Protein AF-Q3HKM0-F1 (afdb_monomer)

Radius of gyration: 23.49 Å; Cα contacts (8 Å, |Δi|>4): 93; chains: 1; bounding box: 42×82×56 Å

Solvent-accessible surface area (backbone atoms only — not comparable to full-atom values): 8843 Å² total; per-residue (Å²): 139,85,86,85,80,88,79,86,78,80,80,79,90,80,86,78,87,74,78,77,77,78,82,52,77,70,63,60,58,74,47,68,84,69,57,76,80,49,62,69,55,52,50,52,51,52,52,52,53,49,55,53,46,42,70,76,42,48,68,63,45,48,53,50,50,54,52,56,49,49,64,56,78,47,80,90,62,55,58,41,62,51,28,48,52,49,30,32,51,20,39,60,69,66,35,64,71,51,29,54,54,28,47,56,50,23,49,74,50,68,54,52,74,64,59,49,50,54,41,38,52,53,24,21,73,77,40,41,73,65,12,47,58,46,36,54,51,44,54,52,41,47,55,52,54,55,61,70,75,104

Secondary structure (DSSP, 8-state):
---------PPP-----PPPPPPPHHHHHTTSSSPPPPHHHHHHHHHHHHHHHHHHSHHHHHHHHHHHHHHHHSSSS-HHHHHHHHHHHHHHTT-HHHHHHHHHHHHHTT--HHHHHHHHHHHHHHHHHHHHHHHHHHHHHHHHHHHH--

pLDDT: mean 84.86, std 20.81, range [36.56, 98.62]

Sequence (150 aa):
MVTDRGGARAYGRGTGLRARPLPSPASRAIHRKDRPMSYKQKIDDIRDELRSLYKAAPEQTRGFGTLSKAVKETGVLGVKEKECVALGMALVQRCEPCILLHVEALMKAGASREELSDVLAMAIQMSGGPGLMYAAKALACWDELAAAGA

Organism: Cereibacter sphaeroides (strain ATCC 17023 / DSM 158 / JCM 6121 / CCUG 31486 / LMG 2827 / NBRC 12203 / NCIMB 8253 / ATH 2.4.1.) (NCBI:txid272943)

Foldseek 3Di:
DDDDDDDDDDDDDDDDDDPDDDDDPVVVVVCPVVDPDALVRVLVVLVVVVVVVCVVPVVVVVVVVVVVVDVQPDDDDHNLVVLLVQLLVCLLVLPLNSLSVSLVSNVVSVDDLVSLVVSLVVSCVVRPPSSVVSSVVSSSSNVRVVVVVD

Mean predicted aligned error: 11.56 Å

Nearest PDB structures (foldseek):
  5dik-assembly1_A  TM=9.535E-01  e=1.381E-06  Legionella pneumophila
  1vke-assembly1_A  TM=9.033E-01  e=4.248E-04  Thermotoga maritima MSB8
  1p8c-assembly1_B  TM=9.021E-01  e=4.248E-04  Thermotoga maritima
  2qeu-assembly1_B  TM=9.003E-01  e=6.353E-03  Paraburkholderia xenovorans LB400
  2af7-assembly1_A  TM=7.518E-01  e=1.335E-02  Methanothermobacter thermautotrophicus

InterPro domains:
  IPR003779 Alkyl hydroperoxide reductase AhpD/CMD-like [PF02627] (60-139)
  IPR004675 Alkylhydroperoxidase AhpD core [TIGR00778] (80-124)
  IPR029032 AhpD-like [G3DSA:1.20.1290.10] (26-149)
  IPR029032 AhpD-like [SSF69118] (38-145)

Structure (mmCIF, N/CA/C/O backbone):
data_AF-Q3HKM0-F1
#
_entry.id   AF-Q3HKM0-F1
#
loop_
_atom_site.group_PDB
_atom_site.id
_atom_site.type_symbol
_atom_site.label_atom_id
_atom_site.label_alt_id
_atom_site.label_comp_id
_atom_site.label_asym_id
_atom_site.label_entity_id
_atom_site.label_seq_id
_atom_site.pdbx_PDB_ins_code
_atom_site.Cartn_x
_atom_site.Cartn_y
_atom_site.Cartn_z
_atom_site.occupancy
_atom_site.B_iso_or_equiv
_atom_site.auth_seq_id
_atom_site.auth_comp_id
_atom_site.auth_asym_id
_atom_site.auth_atom_id
_atom_site.pdbx_PDB_model_num
ATOM 1 N N . MET A 1 1 ? 24.140 57.260 1.363 1.00 50.19 1 MET A N 1
ATOM 2 C CA . MET A 1 1 ? 24.538 57.620 -0.018 1.00 50.19 1 MET A CA 1
ATOM 3 C C . MET A 1 1 ? 25.509 56.540 -0.464 1.00 50.19 1 MET A C 1
ATOM 5 O O . MET A 1 1 ? 26.571 56.453 0.120 1.00 50.19 1 MET A O 1
ATOM 9 N N . VAL A 1 2 ? 25.103 55.541 -1.241 1.00 45.78 2 VAL A N 1
ATOM 10 C CA . VAL A 1 2 ? 24.881 55.630 -2.690 1.00 45.78 2 VAL A CA 1
ATOM 11 C C . VAL A 1 2 ? 23.612 54.869 -3.085 1.00 45.78 2 VAL A C 1
ATOM 13 O O . VAL A 1 2 ? 23.452 53.690 -2.792 1.00 45.78 2 VAL A O 1
ATOM 16 N N . THR A 1 3 ? 22.710 55.582 -3.743 1.00 46.44 3 THR A N 1
ATOM 17 C CA . THR A 1 3 ? 21.663 55.053 -4.619 1.00 46.44 3 THR A CA 1
ATOM 18 C C . THR A 1 3 ? 22.288 54.727 -5.975 1.00 46.44 3 THR A C 1
ATOM 20 O O . THR A 1 3 ? 22.973 55.609 -6.485 1.00 46.44 3 THR A O 1
ATOM 23 N N . ASP A 1 4 ? 22.011 53.571 -6.594 1.00 42.91 4 ASP A N 1
ATOM 24 C CA . ASP A 1 4 ? 21.666 53.569 -8.028 1.00 42.91 4 ASP A CA 1
ATOM 25 C C . ASP A 1 4 ? 21.050 52.267 -8.577 1.00 42.91 4 ASP A C 1
ATOM 27 O O . ASP A 1 4 ? 21.643 51.195 -8.539 1.00 42.91 4 ASP A O 1
ATOM 31 N N . ARG A 1 5 ? 19.843 52.451 -9.128 1.00 46.28 5 ARG A N 1
ATOM 32 C CA . ARG A 1 5 ? 19.317 51.973 -10.422 1.00 46.28 5 ARG A CA 1
ATOM 33 C C . ARG A 1 5 ? 19.408 50.485 -10.798 1.00 46.28 5 ARG A C 1
ATOM 35 O O . ARG A 1 5 ? 20.360 50.005 -11.393 1.00 46.28 5 ARG A O 1
ATOM 42 N N . GLY A 1 6 ? 18.258 49.824 -10.647 1.00 45.09 6 GLY A N 1
ATOM 43 C CA . GLY A 1 6 ? 17.365 49.546 -11.783 1.00 45.09 6 GLY A CA 1
ATOM 44 C C . GLY A 1 6 ? 17.977 48.887 -13.023 1.00 45.09 6 GLY A C 1
ATOM 45 O O . GLY A 1 6 ? 18.478 49.565 -13.912 1.00 45.09 6 GLY A O 1
ATOM 46 N N . GLY A 1 7 ? 17.781 47.573 -13.144 1.00 36.56 7 GLY A N 1
ATOM 47 C CA . GLY A 1 7 ? 18.022 46.808 -14.366 1.00 36.56 7 GLY A CA 1
ATOM 48 C C . GLY A 1 7 ? 16.931 45.764 -14.577 1.00 36.56 7 GLY A C 1
ATOM 49 O O . GLY A 1 7 ? 17.160 44.573 -14.391 1.00 36.56 7 GLY A O 1
ATOM 50 N N . ALA A 1 8 ? 15.726 46.206 -14.942 1.00 44.19 8 ALA A N 1
ATOM 51 C CA . ALA A 1 8 ? 14.669 45.319 -15.411 1.00 44.19 8 ALA A CA 1
ATOM 52 C C . ALA A 1 8 ? 15.081 44.719 -16.767 1.00 44.19 8 ALA A C 1
ATOM 54 O O . ALA A 1 8 ? 15.058 45.402 -17.790 1.00 44.19 8 ALA A O 1
ATOM 55 N N . ARG A 1 9 ? 15.465 43.436 -16.793 1.00 47.22 9 ARG A N 1
ATOM 56 C CA . ARG A 1 9 ? 15.571 42.684 -18.051 1.00 47.22 9 ARG A CA 1
ATOM 57 C C . ARG A 1 9 ? 14.178 42.241 -18.478 1.00 47.22 9 ARG A C 1
ATOM 59 O O . ARG A 1 9 ? 13.585 41.342 -17.889 1.00 47.22 9 ARG A O 1
ATOM 66 N N . ALA A 1 10 ? 13.682 42.898 -19.518 1.00 42.31 10 ALA A N 1
ATOM 67 C CA . ALA A 1 10 ? 12.501 42.510 -20.265 1.00 42.31 10 ALA A CA 1
ATOM 68 C C . ALA A 1 10 ? 12.683 41.101 -20.859 1.00 42.31 10 ALA A C 1
ATOM 70 O O . ALA A 1 10 ? 13.564 40.884 -21.690 1.00 42.31 10 ALA A O 1
ATOM 71 N N . TYR A 1 11 ? 11.837 40.153 -20.455 1.00 42.91 11 TYR A N 1
ATOM 72 C CA . TYR A 1 11 ? 11.639 38.911 -21.200 1.00 42.91 11 TYR A CA 1
ATOM 73 C C . TYR A 1 11 ? 10.659 39.181 -22.345 1.00 42.91 11 TYR A C 1
ATOM 75 O O . TYR A 1 11 ? 9.529 39.623 -22.134 1.00 42.91 11 TYR A O 1
ATOM 83 N N . GLY A 1 12 ? 11.141 38.973 -23.569 1.00 40.91 12 GLY A N 1
ATOM 84 C CA . GLY A 1 12 ? 10.413 39.223 -24.805 1.00 40.91 12 GLY A CA 1
ATOM 85 C C . GLY A 1 12 ? 9.160 38.358 -24.950 1.00 40.91 12 GLY A C 1
ATOM 86 O O . GLY A 1 12 ? 9.155 37.164 -24.660 1.00 40.91 12 GLY A O 1
ATOM 87 N N . ARG A 1 13 ? 8.098 38.989 -25.454 1.00 48.97 13 ARG A N 1
ATOM 88 C CA . ARG A 1 13 ? 6.897 38.333 -25.970 1.00 48.97 13 ARG A CA 1
ATOM 89 C C . ARG A 1 13 ? 7.248 37.571 -27.252 1.00 48.97 13 ARG A C 1
ATOM 91 O O . ARG A 1 13 ? 7.515 38.194 -28.273 1.00 48.97 13 ARG A O 1
ATOM 98 N N . GLY A 1 14 ? 7.207 36.242 -27.191 1.00 41.81 14 GLY A N 1
ATOM 99 C CA . GLY A 1 14 ? 7.157 35.350 -28.350 1.00 41.81 14 GLY A CA 1
ATOM 100 C C . GLY A 1 14 ? 5.761 34.748 -28.472 1.00 41.81 14 GLY A C 1
ATOM 101 O O . GLY A 1 14 ? 5.396 33.841 -27.730 1.00 41.81 14 GLY A O 1
ATOM 102 N N . THR A 1 15 ? 4.961 35.297 -29.376 1.00 51.25 15 THR A N 1
ATOM 103 C CA . THR A 1 15 ? 3.641 34.810 -29.778 1.00 51.25 15 THR A CA 1
ATOM 104 C C . THR A 1 15 ? 3.785 33.563 -30.659 1.00 51.25 15 THR A C 1
ATOM 106 O O . THR A 1 15 ? 4.565 33.575 -31.607 1.00 51.25 15 THR A O 1
ATOM 109 N N . GLY A 1 16 ? 3.017 32.494 -30.391 1.00 50.66 16 GLY A N 1
ATO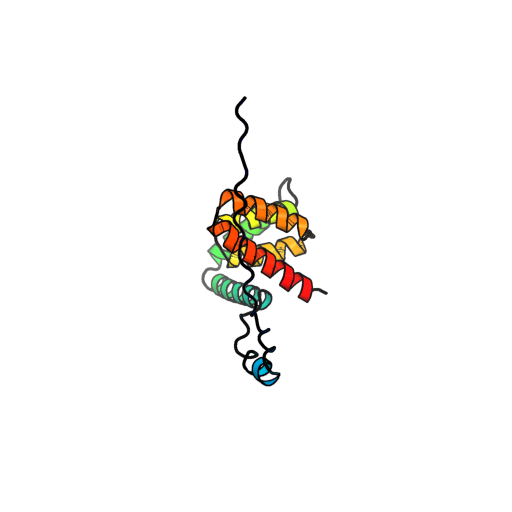M 110 C CA . GLY A 1 16 ? 2.869 31.403 -31.368 1.00 50.66 16 GLY A CA 1
ATOM 111 C C . GLY A 1 16 ? 2.670 29.967 -30.875 1.00 50.66 16 GLY A C 1
ATOM 112 O O . GLY A 1 16 ? 3.004 29.051 -31.620 1.00 50.66 16 GLY A O 1
ATOM 113 N N . LEU A 1 17 ? 2.115 29.706 -29.687 1.00 47.91 17 LEU A N 1
ATOM 114 C CA . LEU A 1 17 ? 1.634 28.353 -29.368 1.00 47.91 17 LEU A CA 1
ATOM 115 C C . LEU A 1 17 ? 0.294 28.121 -30.081 1.00 47.91 17 LEU A C 1
ATOM 117 O O . LEU A 1 17 ? -0.768 28.451 -29.558 1.00 47.91 17 LEU A O 1
ATOM 121 N N . ARG A 1 18 ? 0.327 27.567 -31.300 1.00 54.94 18 ARG A N 1
ATOM 122 C CA . ARG A 1 18 ? -0.882 26.974 -31.888 1.00 54.94 18 ARG A CA 1
ATOM 123 C C . ARG A 1 18 ? -1.296 25.803 -30.998 1.00 54.94 18 ARG A C 1
ATOM 125 O O . ARG A 1 18 ? -0.504 24.886 -30.784 1.00 54.94 18 ARG A O 1
ATOM 132 N N . ALA A 1 19 ? -2.522 25.840 -30.483 1.00 55.94 19 ALA A N 1
ATOM 133 C CA . ALA A 1 19 ? -3.104 24.715 -29.767 1.00 55.94 19 ALA A CA 1
ATOM 134 C C . ALA A 1 19 ? -3.049 23.470 -30.665 1.00 55.94 19 ALA A C 1
ATOM 136 O O . ALA A 1 19 ? -3.561 23.479 -31.787 1.00 55.94 19 ALA A O 1
ATOM 137 N N . ARG A 1 20 ? -2.390 22.408 -30.190 1.00 55.00 20 ARG A N 1
ATOM 138 C CA . ARG A 1 20 ? -2.420 21.103 -30.855 1.00 55.00 20 ARG A CA 1
ATOM 139 C C . ARG A 1 20 ? -3.878 20.623 -30.882 1.00 55.00 20 ARG A C 1
ATOM 141 O O . ARG A 1 20 ? -4.506 20.618 -29.821 1.00 55.00 20 ARG A O 1
ATOM 148 N N . PRO A 1 21 ? -4.429 20.227 -32.041 1.00 55.22 21 PRO A N 1
ATOM 149 C CA . PRO A 1 21 ? -5.781 19.697 -32.086 1.00 55.22 21 PRO A CA 1
ATOM 150 C C . PRO A 1 21 ? -5.852 18.408 -31.268 1.00 55.22 21 PRO A C 1
ATOM 152 O O . PRO A 1 21 ? -4.907 17.611 -31.254 1.00 55.22 21 PRO A O 1
ATOM 155 N N . LEU A 1 22 ? -6.972 18.224 -30.567 1.00 52.09 22 LEU A N 1
ATOM 156 C CA . LEU A 1 22 ? -7.213 17.010 -29.803 1.00 52.09 22 LEU A CA 1
ATOM 157 C C . LEU A 1 22 ? -7.188 15.788 -30.738 1.00 52.09 22 LEU A C 1
ATOM 159 O O . LEU A 1 22 ? -7.686 15.865 -31.865 1.00 52.09 22 LEU A O 1
ATOM 163 N N . PRO A 1 23 ? -6.615 14.663 -30.281 1.00 56.09 23 PRO A N 1
ATOM 164 C CA . PRO A 1 23 ? -6.531 13.442 -31.069 1.00 56.09 23 PRO A CA 1
ATOM 165 C C . PRO A 1 23 ? -7.934 12.947 -31.471 1.00 56.09 23 PRO A C 1
ATOM 167 O O . PRO A 1 23 ? -8.882 13.003 -30.681 1.00 56.09 23 PRO A O 1
ATOM 170 N N . SER A 1 24 ? -8.073 12.495 -32.723 1.00 53.41 24 SER A N 1
ATOM 171 C CA . SER A 1 24 ? -9.354 12.115 -33.335 1.00 53.41 24 SER A CA 1
ATOM 172 C C . SER A 1 24 ? -10.023 10.919 -32.628 1.00 53.41 24 SER A C 1
ATOM 174 O O . SER A 1 24 ? -9.344 10.122 -31.974 1.00 53.41 24 SER A O 1
ATOM 176 N N . PRO A 1 25 ? -11.340 10.699 -32.799 1.00 55.88 25 PRO A N 1
ATOM 177 C CA . PRO A 1 25 ? -12.032 9.541 -32.224 1.00 55.88 25 PRO A CA 1
ATOM 178 C C . PRO A 1 25 ? -11.403 8.190 -32.613 1.00 55.88 25 PRO A C 1
ATOM 180 O O . PRO A 1 25 ? -11.368 7.272 -31.797 1.00 55.88 25 PRO A O 1
ATOM 183 N N . ALA A 1 26 ? -10.822 8.085 -33.814 1.00 52.88 26 ALA A N 1
ATOM 184 C CA . ALA A 1 26 ? -10.108 6.890 -34.271 1.00 52.88 26 ALA A CA 1
ATOM 185 C C . ALA A 1 26 ? -8.809 6.641 -33.482 1.00 52.88 26 ALA A C 1
ATOM 187 O O . ALA A 1 26 ? -8.480 5.497 -33.175 1.00 52.88 26 ALA A O 1
ATOM 188 N N . SER A 1 27 ? -8.115 7.702 -33.060 1.00 52.44 27 SER A N 1
ATOM 189 C CA . SER A 1 27 ? -6.926 7.582 -32.206 1.00 52.44 27 SER A CA 1
ATOM 190 C C . SER A 1 27 ? -7.230 7.180 -30.753 1.00 52.44 27 SER A C 1
ATOM 192 O O . SER A 1 27 ? -6.365 6.647 -30.066 1.00 52.44 27 SER A O 1
ATOM 194 N N . ARG A 1 28 ? -8.485 7.324 -30.296 1.00 53.38 28 ARG A N 1
ATOM 195 C CA . ARG A 1 28 ? -8.942 6.743 -29.017 1.00 53.38 28 ARG A CA 1
ATOM 196 C C . ARG A 1 28 ? -9.151 5.226 -29.090 1.00 53.38 28 ARG A C 1
ATOM 198 O O . ARG A 1 28 ? -9.104 4.566 -28.055 1.00 53.38 28 ARG A O 1
ATOM 205 N N . ALA A 1 29 ? -9.373 4.665 -30.281 1.00 50.50 29 ALA A N 1
ATOM 206 C CA . ALA A 1 29 ? -9.616 3.233 -30.465 1.00 50.50 29 ALA A CA 1
ATOM 207 C C . ALA A 1 29 ? -8.316 2.406 -30.517 1.00 50.50 29 ALA A C 1
ATOM 209 O O . ALA A 1 29 ? -8.268 1.315 -29.951 1.00 50.50 29 ALA A O 1
ATOM 210 N N . ILE A 1 30 ? -7.244 2.944 -31.108 1.00 46.81 30 ILE A N 1
ATOM 211 C CA . ILE A 1 30 ? -5.916 2.294 -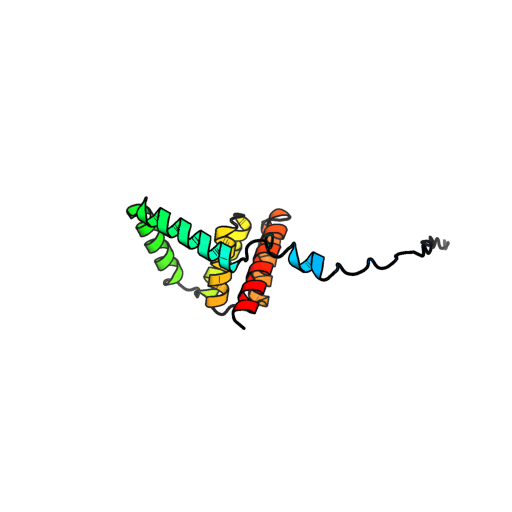31.174 1.00 46.81 30 ILE A CA 1
ATOM 212 C C . ILE A 1 30 ? -5.222 2.157 -29.810 1.00 46.81 30 ILE A C 1
ATOM 214 O O . ILE A 1 30 ? -4.337 1.327 -29.671 1.00 46.81 30 ILE A O 1
ATOM 218 N N . HIS A 1 31 ? -5.646 2.890 -28.775 1.00 49.84 31 HIS A N 1
ATOM 219 C CA . HIS A 1 31 ? -5.087 2.778 -27.416 1.00 49.84 31 HIS A CA 1
ATOM 220 C C . HIS A 1 31 ? -5.878 1.859 -26.479 1.00 49.84 31 HIS A C 1
ATOM 222 O O . HIS A 1 31 ? -5.542 1.733 -25.303 1.00 49.84 31 HIS A O 1
ATOM 228 N N . ARG A 1 32 ? -6.938 1.195 -26.957 1.00 47.22 32 ARG A N 1
ATOM 229 C CA . ARG A 1 32 ? -7.718 0.295 -26.095 1.00 47.22 32 ARG A CA 1
ATOM 230 C C . ARG A 1 32 ? -6.959 -0.988 -25.737 1.00 47.22 32 ARG A C 1
ATOM 232 O O . ARG A 1 32 ? -7.229 -1.550 -24.682 1.00 47.22 32 ARG A O 1
ATOM 239 N N . LYS A 1 33 ? -6.027 -1.421 -26.594 1.00 43.47 33 LYS A N 1
ATOM 240 C CA . LYS A 1 33 ? -5.228 -2.648 -26.423 1.00 43.47 33 LYS A CA 1
ATOM 241 C C . LYS A 1 33 ? -3.916 -2.426 -25.653 1.00 43.47 33 LYS A C 1
ATOM 243 O O . LYS A 1 33 ? -3.412 -3.374 -25.070 1.00 43.47 33 LYS A O 1
ATOM 248 N N . ASP A 1 34 ? -3.455 -1.176 -25.577 1.00 51.81 34 ASP A N 1
ATOM 249 C CA . ASP A 1 34 ? -2.206 -0.762 -24.914 1.00 51.81 34 ASP A CA 1
ATOM 250 C C . ASP A 1 34 ? -2.460 0.062 -23.641 1.00 51.81 34 ASP A C 1
ATOM 252 O O . ASP A 1 34 ? -1.614 0.850 -23.211 1.00 51.81 34 ASP A O 1
ATOM 256 N N . ARG A 1 35 ? -3.646 -0.070 -23.030 1.00 54.50 35 ARG A N 1
ATOM 257 C CA . ARG A 1 35 ? -3.892 0.564 -21.732 1.00 54.50 35 ARG A CA 1
ATOM 258 C C . ARG A 1 35 ? -2.913 -0.061 -20.728 1.00 54.50 35 ARG A C 1
ATOM 260 O O . ARG A 1 35 ? -2.961 -1.281 -20.563 1.00 54.50 35 ARG A O 1
ATOM 267 N N . PRO A 1 36 ? -2.053 0.728 -20.056 1.00 70.19 36 PRO A N 1
ATOM 268 C CA . PRO A 1 36 ? -1.218 0.190 -18.991 1.00 70.19 36 PRO A CA 1
ATOM 269 C C . PRO A 1 36 ? -2.113 -0.523 -17.974 1.00 70.19 36 PRO A C 1
ATOM 271 O O . PRO A 1 36 ? -3.189 -0.015 -17.648 1.00 70.19 36 PRO A O 1
ATOM 274 N N . MET A 1 37 ? -1.696 -1.718 -17.538 1.00 81.62 37 MET A N 1
ATOM 275 C CA . MET A 1 37 ? -2.479 -2.550 -16.619 1.00 81.62 37 MET A CA 1
ATOM 276 C C . MET A 1 37 ? -2.932 -1.731 -15.415 1.00 81.62 37 MET A C 1
ATOM 278 O O . MET A 1 37 ? -2.132 -0.993 -14.828 1.00 81.62 37 MET A O 1
ATOM 282 N N . SER A 1 38 ? -4.206 -1.881 -15.065 1.00 94.12 38 SER A N 1
ATOM 283 C CA . SER A 1 38 ? -4.792 -1.209 -13.912 1.00 94.12 38 SER A CA 1
ATOM 284 C C . SER A 1 38 ? -4.105 -1.684 -12.625 1.00 94.12 38 SER A C 1
ATOM 286 O O . SER A 1 38 ? -3.652 -2.830 -12.533 1.00 94.12 38 SER A O 1
ATOM 288 N N . TYR A 1 39 ? -4.019 -0.825 -11.611 1.00 95.50 39 TYR A N 1
ATOM 289 C CA . TYR A 1 39 ? -3.500 -1.214 -10.299 1.00 95.50 39 TYR A CA 1
ATOM 290 C C . TYR A 1 39 ? -4.296 -2.360 -9.682 1.00 95.50 39 TYR A C 1
ATOM 292 O O . TYR A 1 39 ? -3.702 -3.261 -9.089 1.00 95.50 39 TYR A O 1
ATOM 300 N N . LYS A 1 40 ? -5.618 -2.381 -9.883 1.00 95.12 40 LYS A N 1
ATOM 301 C CA . LYS A 1 40 ? -6.452 -3.511 -9.465 1.00 95.12 40 LYS A CA 1
ATOM 302 C C . LYS A 1 40 ? -6.008 -4.826 -10.115 1.00 95.12 40 LYS A C 1
ATOM 304 O O . LYS A 1 40 ? -5.827 -5.810 -9.404 1.00 95.12 40 LYS A O 1
ATOM 309 N N . GLN A 1 41 ? -5.765 -4.822 -11.428 1.00 95.62 41 GLN A N 1
ATOM 310 C CA . GLN A 1 41 ? -5.268 -6.002 -12.149 1.00 95.62 41 GLN A CA 1
ATOM 311 C C . GLN A 1 41 ? -3.900 -6.446 -11.623 1.00 95.62 41 GLN A C 1
ATOM 313 O O . GLN A 1 41 ? -3.733 -7.610 -11.285 1.00 95.62 41 GLN A O 1
ATOM 318 N N . LYS A 1 42 ? -2.961 -5.509 -11.434 1.00 96.38 42 LYS A N 1
ATOM 319 C CA . LYS A 1 42 ? -1.640 -5.813 -10.860 1.00 96.38 42 LYS A CA 1
ATOM 320 C C . LYS A 1 42 ? -1.733 -6.460 -9.478 1.00 96.38 42 LYS A C 1
ATOM 322 O O . LYS A 1 42 ? -0.996 -7.393 -9.187 1.00 96.38 42 LYS A O 1
ATOM 327 N N . ILE A 1 43 ? -2.608 -5.951 -8.608 1.00 97.12 43 ILE A N 1
ATOM 328 C CA . ILE A 1 43 ? -2.817 -6.516 -7.268 1.00 97.12 43 ILE A CA 1
ATOM 329 C C . ILE A 1 43 ? -3.337 -7.952 -7.366 1.00 97.12 43 ILE A C 1
ATOM 331 O O . ILE A 1 43 ? -2.915 -8.811 -6.590 1.00 97.12 43 ILE A O 1
ATOM 335 N N . ASP A 1 44 ? -4.262 -8.208 -8.287 1.00 96.50 44 ASP A N 1
ATOM 336 C CA . ASP A 1 44 ? -4.822 -9.540 -8.476 1.00 96.50 44 ASP A CA 1
ATOM 337 C C . ASP A 1 44 ? -3.760 -10.501 -9.047 1.00 96.50 44 ASP A C 1
ATOM 339 O O . ASP A 1 44 ? -3.568 -11.572 -8.477 1.00 96.50 44 ASP A O 1
ATOM 343 N N . ASP A 1 45 ? -2.947 -10.075 -10.016 1.00 97.38 45 ASP A N 1
ATOM 344 C CA . ASP A 1 45 ? -1.808 -10.858 -10.525 1.00 97.38 45 ASP A CA 1
ATOM 345 C C . ASP A 1 45 ? -0.796 -11.202 -9.413 1.00 97.38 45 ASP A C 1
ATOM 347 O O . ASP A 1 45 ? -0.403 -12.359 -9.257 1.00 97.38 45 ASP A O 1
ATOM 351 N N . ILE A 1 46 ? -0.447 -10.234 -8.553 1.00 97.75 46 ILE A N 1
ATOM 352 C CA . ILE A 1 46 ? 0.425 -10.468 -7.387 1.00 97.75 46 I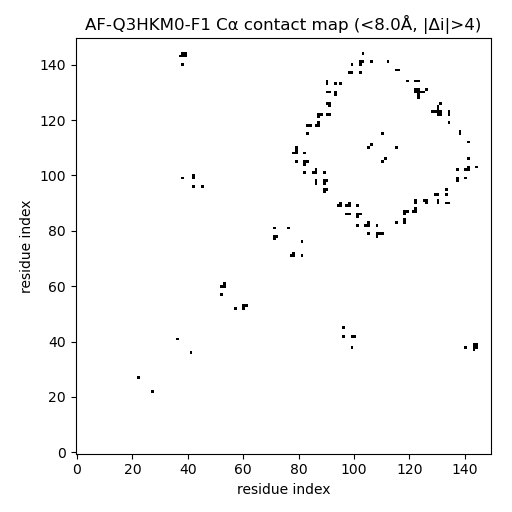LE A CA 1
ATOM 353 C C . ILE A 1 46 ? -0.166 -11.554 -6.476 1.00 97.75 46 ILE A C 1
ATOM 355 O O . ILE A 1 46 ? 0.552 -12.416 -5.966 1.00 97.75 46 ILE A O 1
ATOM 359 N N . ARG A 1 47 ? -1.485 -11.551 -6.247 1.00 97.31 47 ARG A N 1
ATOM 360 C CA . ARG A 1 47 ? -2.135 -12.590 -5.430 1.00 97.31 47 ARG A CA 1
ATOM 361 C C . ARG A 1 47 ? -2.044 -13.958 -6.089 1.00 97.31 47 ARG A C 1
ATOM 363 O O . ARG A 1 47 ? -1.959 -14.957 -5.376 1.00 97.31 47 ARG A O 1
ATOM 370 N N . ASP A 1 48 ? -2.109 -14.028 -7.407 1.00 97.94 48 ASP A N 1
ATOM 371 C CA . ASP A 1 48 ? -2.054 -15.272 -8.174 1.00 97.94 48 ASP A CA 1
ATOM 372 C C . ASP A 1 48 ? -0.650 -15.887 -8.128 1.00 97.94 48 ASP A C 1
ATOM 374 O O . ASP A 1 48 ? -0.492 -17.087 -7.862 1.00 97.94 48 ASP A O 1
ATOM 378 N N . GLU A 1 49 ? 0.373 -15.046 -8.262 1.00 97.88 49 GLU A N 1
ATOM 379 C CA . GLU A 1 49 ? 1.775 -15.407 -8.054 1.00 97.88 49 GLU A CA 1
ATOM 380 C C . GLU A 1 49 ? 2.008 -15.922 -6.625 1.00 97.88 49 GLU A C 1
ATOM 382 O O . GLU A 1 49 ? 2.561 -17.010 -6.431 1.00 97.88 49 GLU A O 1
ATOM 387 N N . LEU A 1 50 ? 1.500 -15.209 -5.612 1.00 97.50 50 LEU A N 1
ATOM 388 C CA . LEU A 1 50 ? 1.606 -15.630 -4.211 1.00 97.50 50 LEU A CA 1
ATOM 389 C C . LEU A 1 50 ? 0.879 -16.956 -3.943 1.00 97.50 50 LEU A C 1
ATOM 391 O O . LEU A 1 50 ? 1.404 -17.802 -3.218 1.00 97.50 50 LEU A O 1
ATOM 395 N N . ARG A 1 51 ? -0.290 -17.201 -4.550 1.00 97.38 51 ARG A N 1
ATOM 396 C CA . ARG A 1 51 ? -0.985 -18.500 -4.434 1.00 97.38 51 ARG A CA 1
ATOM 397 C C . ARG A 1 51 ? -0.161 -19.641 -5.021 1.00 97.38 51 ARG A C 1
ATOM 399 O O . ARG A 1 51 ? -0.180 -20.745 -4.477 1.00 97.38 51 ARG A O 1
ATOM 406 N N . SER A 1 52 ? 0.558 -19.387 -6.108 1.00 98.00 52 SER A N 1
ATOM 407 C CA . SER A 1 52 ? 1.465 -20.369 -6.706 1.00 98.00 52 SER A CA 1
ATOM 408 C C . SER A 1 52 ? 2.654 -20.650 -5.782 1.00 98.00 52 SER A C 1
ATOM 410 O O . SER A 1 52 ? 2.965 -21.815 -5.525 1.00 98.00 52 SER A O 1
ATOM 412 N N . LEU A 1 53 ? 3.236 -19.608 -5.178 1.00 97.81 53 LEU A N 1
ATOM 413 C CA . LEU A 1 53 ? 4.296 -19.744 -4.174 1.00 97.81 53 LEU A CA 1
ATOM 414 C C . LEU A 1 53 ? 3.840 -20.557 -2.952 1.00 97.81 53 LEU A C 1
ATOM 416 O O . LEU A 1 53 ? 4.575 -21.418 -2.479 1.00 97.81 53 LEU A O 1
ATOM 420 N N . TYR A 1 54 ? 2.613 -20.341 -2.472 1.00 97.25 54 TYR A N 1
ATOM 421 C CA . TYR A 1 54 ? 2.069 -21.053 -1.308 1.00 97.25 54 TYR A CA 1
ATOM 422 C C . TYR A 1 54 ? 1.929 -22.560 -1.551 1.00 97.25 54 TYR A C 1
ATOM 424 O O . TYR A 1 54 ? 2.011 -23.345 -0.609 1.00 97.25 54 TYR A O 1
ATOM 432 N N . LYS A 1 55 ? 1.731 -22.978 -2.807 1.00 97.75 55 LYS A N 1
ATOM 433 C CA . LYS A 1 55 ? 1.727 -24.398 -3.191 1.00 97.75 55 LYS A CA 1
ATOM 434 C C . LYS A 1 55 ? 3.142 -24.965 -3.296 1.00 97.75 55 LYS A C 1
ATOM 436 O O . LYS A 1 55 ? 3.345 -26.127 -2.965 1.00 97.75 55 LYS A O 1
ATOM 441 N N . ALA A 1 56 ? 4.097 -24.159 -3.758 1.00 98.38 56 ALA A N 1
ATOM 442 C CA . ALA A 1 56 ? 5.478 -24.581 -3.975 1.00 98.38 56 ALA A CA 1
ATOM 443 C C . ALA A 1 56 ? 6.304 -24.671 -2.676 1.00 98.38 56 ALA A C 1
ATOM 445 O O . ALA A 1 56 ? 7.158 -25.545 -2.567 1.00 98.38 56 ALA A O 1
ATOM 446 N N . ALA A 1 57 ? 6.051 -23.797 -1.695 1.00 98.19 57 ALA A N 1
ATOM 447 C CA . ALA A 1 57 ? 6.801 -23.716 -0.434 1.00 98.19 57 ALA A CA 1
ATOM 448 C C . ALA A 1 57 ? 5.868 -23.601 0.798 1.00 98.19 57 ALA A C 1
ATOM 450 O O . ALA A 1 57 ? 5.908 -22.603 1.524 1.00 98.19 57 ALA A O 1
ATOM 451 N N . PRO A 1 58 ? 4.995 -24.599 1.041 1.00 97.75 58 PRO A N 1
ATOM 452 C CA . PRO A 1 58 ? 3.861 -24.470 1.961 1.00 97.75 58 PRO A CA 1
ATOM 453 C C . PRO A 1 58 ? 4.249 -24.290 3.433 1.00 97.75 58 PRO A C 1
ATOM 455 O O . PRO A 1 58 ? 3.518 -23.648 4.190 1.00 97.75 58 PRO A O 1
ATOM 458 N N . GLU A 1 59 ? 5.374 -24.857 3.869 1.00 98.19 59 GLU A N 1
ATOM 459 C CA . GLU A 1 59 ? 5.840 -24.731 5.252 1.00 98.19 59 GLU A CA 1
ATOM 460 C C . GLU A 1 59 ? 6.309 -23.299 5.543 1.00 98.19 59 GLU A C 1
ATOM 462 O O . GLU A 1 59 ? 5.851 -22.665 6.497 1.00 98.19 59 GLU A O 1
ATOM 467 N N . GLN A 1 60 ? 7.148 -22.754 4.661 1.00 98.25 60 GLN A N 1
ATOM 468 C CA . GLN A 1 60 ? 7.714 -21.414 4.776 1.00 98.25 60 GLN A CA 1
ATOM 469 C C . GLN A 1 60 ? 6.619 -20.349 4.676 1.00 98.25 60 GLN A C 1
ATOM 471 O O . GLN A 1 60 ? 6.564 -19.428 5.495 1.00 98.25 60 GLN A O 1
ATOM 476 N N . THR A 1 61 ? 5.700 -20.487 3.715 1.00 97.69 61 THR A N 1
ATOM 477 C CA . THR A 1 61 ? 4.609 -19.519 3.541 1.00 97.69 61 THR A CA 1
ATOM 478 C C . THR A 1 61 ? 3.589 -19.589 4.670 1.00 97.69 61 THR A C 1
ATOM 480 O O . THR A 1 61 ? 3.051 -18.551 5.056 1.00 97.69 61 THR A O 1
ATOM 483 N N . ARG A 1 62 ? 3.350 -20.769 5.265 1.00 97.94 62 ARG A N 1
ATOM 484 C CA . ARG A 1 62 ? 2.542 -20.880 6.491 1.00 97.94 62 ARG A CA 1
ATOM 485 C C . ARG A 1 62 ? 3.214 -20.151 7.654 1.00 97.94 62 ARG A C 1
ATOM 487 O O . ARG A 1 62 ? 2.537 -19.392 8.342 1.00 97.94 62 ARG A O 1
ATOM 494 N N . GLY A 1 63 ? 4.522 -20.334 7.848 1.00 98.50 63 GLY A N 1
ATOM 495 C CA . GLY A 1 63 ? 5.282 -19.616 8.876 1.00 98.50 63 GLY A CA 1
ATOM 496 C C . GLY A 1 63 ? 5.174 -18.095 8.725 1.00 98.50 63 GLY A C 1
ATOM 497 O O . GLY A 1 63 ? 4.827 -17.395 9.679 1.00 98.50 63 GLY A O 1
ATOM 498 N N . PHE A 1 64 ? 5.364 -17.586 7.505 1.00 97.75 64 PHE A N 1
ATOM 499 C CA . PHE A 1 64 ? 5.188 -16.162 7.204 1.00 97.75 64 PHE A CA 1
ATOM 500 C C . PHE A 1 64 ? 3.745 -15.679 7.427 1.00 97.75 64 PHE A C 1
ATOM 502 O O . PHE A 1 64 ? 3.531 -14.589 7.962 1.00 97.75 64 PHE A O 1
ATOM 509 N N . GLY A 1 65 ? 2.746 -16.486 7.057 1.00 96.75 65 GLY A N 1
ATOM 510 C CA . GLY A 1 65 ? 1.333 -16.186 7.292 1.00 96.75 65 GLY A CA 1
ATOM 511 C C . GLY A 1 65 ? 0.995 -16.064 8.781 1.00 96.75 65 GLY A C 1
ATOM 512 O O . GLY A 1 65 ? 0.312 -15.119 9.176 1.00 96.75 65 GLY A O 1
ATOM 513 N N . THR A 1 66 ? 1.529 -16.955 9.621 1.00 97.62 66 THR A N 1
ATOM 514 C CA . THR A 1 66 ? 1.377 -16.877 11.084 1.00 97.62 66 THR A CA 1
ATOM 515 C C . THR A 1 66 ? 1.994 -15.596 11.645 1.00 97.62 66 THR A C 1
ATOM 517 O O . THR A 1 66 ? 1.332 -14.899 12.414 1.00 97.62 66 THR A O 1
ATOM 520 N N . LEU A 1 67 ? 3.216 -15.240 11.228 1.00 96.94 67 LEU A N 1
ATOM 521 C CA . LEU A 1 67 ? 3.854 -13.980 11.628 1.00 96.94 67 LEU A CA 1
ATOM 522 C C . LEU A 1 67 ? 3.014 -12.765 11.205 1.00 96.94 67 LEU A C 1
ATOM 524 O O . LEU A 1 67 ? 2.729 -11.887 12.020 1.00 96.94 67 LEU A O 1
ATOM 528 N N . SER A 1 68 ? 2.579 -12.741 9.944 1.00 94.75 68 SER A N 1
ATOM 529 C CA . SER A 1 68 ? 1.781 -11.650 9.374 1.00 94.75 68 SER A CA 1
ATOM 530 C C . SER A 1 68 ? 0.467 -11.444 10.129 1.00 94.75 68 SER A C 1
ATOM 532 O O . SER A 1 68 ? 0.079 -10.308 10.396 1.00 94.75 68 SER A O 1
ATOM 534 N N . LYS A 1 69 ? -0.206 -12.537 10.508 1.00 93.75 69 LYS A N 1
ATOM 535 C CA . LYS A 1 69 ? -1.428 -12.498 11.318 1.00 93.75 69 LYS A CA 1
ATOM 536 C C . LYS A 1 69 ? -1.149 -11.949 12.719 1.00 93.75 69 LYS A C 1
ATOM 538 O O . LYS A 1 69 ? -1.817 -11.013 13.150 1.00 93.75 69 LYS A O 1
ATOM 543 N N . ALA A 1 70 ? -0.131 -12.481 13.396 1.00 95.19 70 ALA A N 1
ATOM 544 C CA . ALA A 1 70 ? 0.209 -12.088 14.761 1.00 95.19 70 ALA A CA 1
ATOM 545 C C . ALA A 1 70 ? 0.513 -10.584 14.876 1.00 95.19 70 ALA A C 1
ATOM 547 O O . ALA A 1 70 ? -0.022 -9.918 15.761 1.00 95.19 70 ALA A O 1
ATOM 548 N N . VAL A 1 71 ? 1.306 -10.024 13.954 1.00 94.00 71 VAL A N 1
ATOM 549 C CA . VAL A 1 71 ? 1.641 -8.587 13.951 1.00 94.00 71 VAL A CA 1
ATOM 550 C C . VAL A 1 71 ? 0.398 -7.709 13.762 1.00 94.00 71 VAL A C 1
ATOM 552 O O . VAL A 1 71 ? 0.291 -6.650 14.383 1.00 94.00 71 VAL A O 1
ATOM 555 N N . LYS A 1 72 ? -0.572 -8.133 12.943 1.00 88.25 72 LYS A N 1
ATOM 556 C CA . LYS A 1 72 ? -1.799 -7.357 12.706 1.00 88.25 72 LYS A CA 1
ATOM 557 C C . LYS A 1 72 ? -2.773 -7.431 13.881 1.00 88.25 72 LYS A C 1
ATOM 559 O O . LYS A 1 72 ? -3.311 -6.399 14.268 1.00 88.25 72 LYS A O 1
ATOM 564 N N . GLU A 1 73 ? -2.945 -8.605 14.482 1.00 87.81 73 GLU A N 1
ATOM 565 C CA . GLU A 1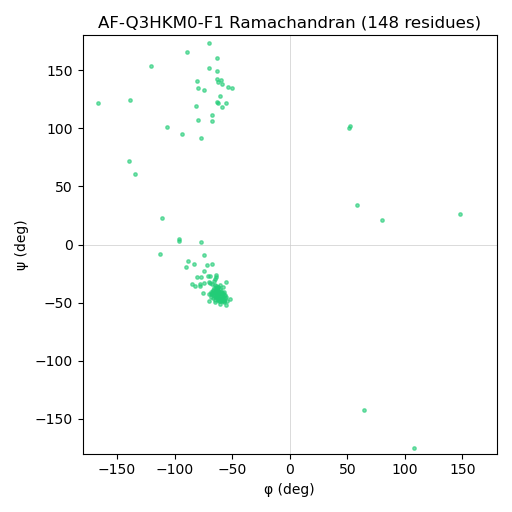 73 ? -3.978 -8.857 15.502 1.00 87.81 73 GLU A CA 1
ATOM 566 C C . GLU A 1 73 ? -3.552 -8.543 16.942 1.00 87.81 73 GLU A C 1
ATOM 568 O O . GLU A 1 73 ? -4.405 -8.459 17.822 1.00 87.81 73 GLU A O 1
ATOM 573 N N . THR A 1 74 ? -2.257 -8.362 17.210 1.00 84.81 74 THR A N 1
ATOM 574 C CA . THR A 1 74 ? -1.747 -8.170 18.579 1.00 84.81 74 THR A CA 1
ATOM 575 C C . THR A 1 74 ? -1.029 -6.836 18.759 1.00 84.81 74 THR A C 1
ATOM 577 O O . THR A 1 74 ? -0.470 -6.289 17.812 1.00 84.81 74 THR A O 1
ATOM 580 N N . GLY A 1 75 ? -1.009 -6.302 19.981 1.00 87.88 75 GLY A N 1
ATOM 581 C CA . GLY A 1 75 ? -0.248 -5.100 20.339 1.00 87.88 75 GLY A CA 1
ATOM 582 C C . GLY A 1 75 ? -1.105 -3.857 20.582 1.00 87.88 75 GLY A C 1
ATOM 583 O O . GLY A 1 75 ? -2.328 -3.920 20.602 1.00 87.88 75 GLY A O 1
ATOM 584 N N . VAL A 1 76 ? -0.428 -2.729 20.813 1.00 95.69 76 VAL A N 1
ATOM 585 C CA . VAL A 1 76 ? -1.053 -1.465 21.249 1.00 95.69 76 VAL A CA 1
ATOM 586 C C . VAL A 1 76 ? -1.590 -0.643 20.075 1.00 95.69 76 VAL A C 1
ATOM 588 O O . VAL A 1 76 ? -2.606 0.030 20.207 1.00 95.69 76 VAL A O 1
ATOM 591 N N . LEU A 1 77 ? -0.912 -0.692 18.924 1.00 96.56 77 LEU A N 1
ATOM 592 C CA . LEU A 1 77 ? -1.330 0.032 17.723 1.00 96.56 77 LEU A CA 1
ATOM 593 C C . LEU A 1 77 ? -2.441 -0.715 16.983 1.00 96.56 77 LEU A C 1
ATOM 595 O O . LEU A 1 77 ? -2.385 -1.944 16.830 1.00 96.56 77 LEU A O 1
ATOM 599 N N . GLY A 1 78 ? -3.404 0.053 16.476 1.00 95.06 78 GLY A N 1
ATOM 600 C CA . GLY A 1 78 ? -4.472 -0.442 15.624 1.00 95.06 78 GLY A CA 1
ATOM 601 C C . GLY A 1 78 ? -3.975 -0.862 14.241 1.00 95.06 78 GLY A C 1
ATOM 602 O O . GLY A 1 78 ? -2.807 -0.704 13.870 1.00 95.06 78 GLY A O 1
ATOM 603 N N . VAL A 1 79 ? -4.886 -1.452 13.464 1.00 95.56 79 VAL A N 1
ATOM 604 C CA . VAL A 1 79 ? -4.582 -1.949 12.113 1.00 95.56 79 VAL A CA 1
ATOM 605 C C . VAL A 1 79 ? -4.184 -0.798 11.190 1.00 95.56 79 VAL A C 1
ATOM 607 O O . VAL A 1 79 ? -3.209 -0.930 10.459 1.00 95.56 79 VAL A O 1
ATOM 610 N N . LYS A 1 80 ? -4.886 0.340 11.258 1.00 97.12 80 LYS A N 1
ATOM 611 C CA . LYS A 1 80 ? -4.603 1.507 10.416 1.00 97.12 80 LYS A CA 1
ATOM 612 C C . LYS A 1 80 ? -3.187 2.034 10.644 1.00 97.12 80 LYS A C 1
ATOM 614 O O . LYS A 1 80 ? -2.437 2.194 9.687 1.00 97.12 80 LYS A O 1
ATOM 619 N N . GLU A 1 81 ? -2.788 2.226 11.900 1.00 97.38 81 GLU A N 1
ATOM 620 C CA . GLU A 1 81 ? -1.455 2.727 12.248 1.00 97.38 81 GLU A CA 1
ATOM 621 C C . GLU A 1 81 ? -0.357 1.766 11.775 1.00 97.38 81 GLU A C 1
ATOM 623 O O . GLU A 1 81 ? 0.666 2.191 11.239 1.00 97.38 81 GLU A O 1
ATOM 628 N N . LYS A 1 82 ? -0.579 0.455 11.916 1.00 97.75 82 LYS A N 1
ATOM 629 C CA . LYS A 1 82 ? 0.359 -0.562 11.424 1.00 97.75 82 LYS A CA 1
ATOM 630 C C . LYS A 1 82 ? 0.464 -0.580 9.904 1.00 97.75 82 LYS A C 1
ATOM 632 O O . LYS A 1 82 ? 1.566 -0.749 9.391 1.00 97.75 82 LYS A O 1
ATOM 637 N N . GLU A 1 83 ? -0.639 -0.397 9.185 1.00 97.94 83 GLU A N 1
ATOM 638 C CA . GLU A 1 83 ? -0.618 -0.310 7.722 1.00 97.94 83 GLU A CA 1
ATOM 639 C C . GLU A 1 83 ? 0.063 0.985 7.241 1.00 97.94 83 GLU A C 1
ATOM 641 O O . GLU A 1 83 ? 0.796 0.940 6.255 1.00 97.94 83 GLU A O 1
ATOM 646 N N . CYS A 1 84 ? -0.052 2.105 7.971 1.00 98.44 84 CYS A N 1
ATOM 647 C CA . CYS A 1 84 ? 0.747 3.311 7.708 1.00 98.44 84 CYS A CA 1
ATOM 648 C C . CYS A 1 84 ? 2.254 3.021 7.808 1.00 98.44 84 CYS A C 1
ATOM 650 O O . CYS A 1 84 ? 3.022 3.369 6.907 1.00 98.44 84 CYS A O 1
ATOM 652 N N . VAL A 1 85 ? 2.683 2.335 8.876 1.00 97.88 85 VAL A N 1
ATOM 653 C CA . VAL A 1 85 ? 4.087 1.926 9.053 1.00 97.88 85 VAL A CA 1
ATOM 654 C C . VAL A 1 85 ? 4.519 0.971 7.939 1.00 97.88 85 VAL A C 1
ATOM 656 O O . VAL A 1 85 ? 5.567 1.176 7.324 1.00 97.88 85 VAL A O 1
ATOM 659 N N . ALA A 1 86 ? 3.708 -0.044 7.636 1.00 98.12 86 ALA A N 1
ATOM 660 C CA . ALA A 1 86 ? 4.013 -1.033 6.608 1.00 98.12 86 ALA A CA 1
ATOM 661 C C . ALA A 1 86 ? 4.141 -0.399 5.213 1.00 98.12 86 ALA A C 1
ATOM 663 O O . ALA A 1 86 ? 5.083 -0.712 4.482 1.00 98.12 86 ALA A O 1
ATOM 664 N N . LEU A 1 87 ? 3.260 0.542 4.863 1.00 98.50 87 LEU A N 1
ATOM 665 C CA . LEU A 1 87 ? 3.340 1.283 3.607 1.00 98.50 87 LEU A CA 1
ATOM 666 C C . LEU A 1 87 ? 4.602 2.153 3.536 1.00 98.50 87 LEU A C 1
ATOM 668 O O . LEU A 1 87 ? 5.305 2.131 2.523 1.00 98.50 87 LEU A O 1
ATOM 672 N N . GLY A 1 88 ? 4.934 2.868 4.614 1.00 98.12 88 GLY A N 1
ATOM 673 C CA . GLY A 1 88 ? 6.185 3.625 4.707 1.00 98.12 88 GLY A CA 1
ATOM 674 C C . GLY A 1 88 ? 7.410 2.732 4.481 1.00 98.12 88 GLY A C 1
ATOM 675 O O . GLY A 1 88 ? 8.278 3.045 3.663 1.00 98.12 88 GLY A O 1
ATOM 676 N N . MET A 1 89 ? 7.445 1.562 5.125 1.00 98.12 89 MET A N 1
ATOM 677 C CA . MET A 1 89 ? 8.505 0.570 4.928 1.00 98.12 89 MET A CA 1
ATOM 678 C C . MET A 1 89 ? 8.539 0.025 3.495 1.00 98.12 89 MET A C 1
ATOM 680 O O . MET A 1 89 ? 9.624 -0.176 2.951 1.00 98.12 89 MET A O 1
ATOM 684 N N . ALA A 1 90 ? 7.388 -0.212 2.863 1.00 98.25 90 ALA A N 1
ATOM 685 C CA . ALA A 1 90 ? 7.308 -0.677 1.478 1.00 98.25 90 ALA A CA 1
ATOM 686 C C . ALA A 1 90 ? 7.891 0.351 0.489 1.00 98.25 90 ALA A C 1
ATOM 688 O O . ALA A 1 90 ? 8.610 -0.023 -0.443 1.00 98.25 90 ALA A O 1
ATOM 689 N N . LEU A 1 91 ? 7.642 1.644 0.728 1.00 98.00 91 LEU A N 1
ATOM 690 C CA . LEU A 1 91 ? 8.196 2.758 -0.049 1.00 98.00 91 LEU A CA 1
ATOM 691 C C . LEU A 1 91 ? 9.715 2.874 0.113 1.00 98.00 91 LEU A C 1
ATOM 693 O O . LEU A 1 91 ? 10.435 2.994 -0.881 1.00 98.00 91 LEU A O 1
ATOM 697 N N . VAL A 1 92 ? 10.216 2.793 1.349 1.00 96.75 92 VAL A N 1
ATOM 698 C CA . VAL A 1 92 ? 11.661 2.842 1.635 1.00 96.75 92 VAL A CA 1
ATOM 699 C C . VAL A 1 92 ? 12.385 1.644 1.017 1.00 96.75 92 VAL A C 1
ATOM 701 O O . VAL A 1 92 ? 13.454 1.809 0.430 1.00 96.75 92 VAL A O 1
ATOM 704 N N . GLN A 1 93 ? 11.770 0.459 1.058 1.00 97.44 93 GLN A N 1
ATOM 705 C CA . GLN A 1 93 ? 12.285 -0.757 0.418 1.00 97.44 93 GLN A CA 1
ATOM 706 C C . GLN A 1 93 ? 12.125 -0.766 -1.107 1.00 97.44 93 GLN A C 1
ATOM 708 O O . GLN A 1 93 ? 12.684 -1.642 -1.763 1.00 97.44 93 GLN A O 1
ATOM 713 N N . ARG A 1 94 ? 11.387 0.194 -1.686 1.00 96.62 94 ARG A N 1
ATOM 714 C CA . ARG A 1 94 ? 11.144 0.296 -3.136 1.00 96.62 94 ARG A CA 1
ATOM 715 C C . ARG A 1 94 ? 10.472 -0.962 -3.704 1.00 96.62 94 ARG A C 1
ATOM 717 O O . ARG A 1 94 ? 10.728 -1.357 -4.839 1.00 96.62 94 ARG A O 1
ATOM 724 N N . CYS A 1 95 ? 9.607 -1.590 -2.909 1.00 97.94 95 CYS A N 1
ATOM 725 C CA . CYS A 1 95 ? 8.888 -2.803 -3.285 1.00 97.94 95 CYS A CA 1
ATOM 726 C C . CYS A 1 95 ? 7.517 -2.434 -3.872 1.00 97.94 95 CYS A C 1
ATOM 728 O O . CYS A 1 95 ? 6.561 -2.254 -3.120 1.00 97.94 95 CYS A O 1
ATOM 730 N N . GLU A 1 96 ? 7.397 -2.334 -5.204 1.00 97.25 96 GLU A N 1
ATOM 731 C CA . GLU A 1 96 ? 6.106 -2.024 -5.856 1.00 97.25 96 GLU A CA 1
ATOM 732 C C . GLU A 1 96 ? 4.983 -2.989 -5.432 1.00 97.25 96 GLU A C 1
ATOM 734 O O . GLU A 1 96 ? 3.953 -2.487 -4.989 1.00 97.25 96 GLU A O 1
ATOM 739 N N . PRO A 1 97 ? 5.157 -4.327 -5.433 1.00 98.06 97 PRO A N 1
ATOM 740 C CA . PRO A 1 97 ? 4.099 -5.237 -4.986 1.00 98.06 97 PRO A CA 1
ATOM 741 C C . PRO A 1 97 ? 3.636 -4.973 -3.549 1.00 98.06 97 PRO A C 1
ATOM 743 O O . PRO A 1 97 ? 2.437 -4.945 -3.273 1.00 98.06 97 PRO A O 1
ATOM 746 N N . CYS A 1 98 ? 4.583 -4.712 -2.643 1.00 98.38 98 CYS A N 1
ATOM 747 C CA . CYS A 1 98 ? 4.290 -4.383 -1.253 1.00 98.38 98 CYS A CA 1
ATOM 748 C C . CYS A 1 98 ? 3.503 -3.069 -1.157 1.00 98.38 98 CYS A C 1
ATOM 750 O O . CYS A 1 98 ? 2.512 -3.001 -0.437 1.00 98.38 98 CYS A O 1
ATOM 752 N N . ILE A 1 99 ? 3.908 -2.040 -1.911 1.00 98.62 99 ILE A N 1
ATOM 753 C CA . ILE A 1 99 ? 3.216 -0.746 -1.955 1.00 98.62 99 ILE A CA 1
ATOM 754 C C . ILE A 1 99 ? 1.759 -0.942 -2.380 1.00 98.62 99 ILE A C 1
ATOM 756 O O . ILE A 1 99 ? 0.864 -0.439 -1.709 1.00 98.62 99 ILE A O 1
ATOM 760 N N . LEU A 1 100 ? 1.502 -1.696 -3.454 1.00 98.31 100 LEU A N 1
ATOM 761 C CA . LEU A 1 100 ? 0.138 -1.888 -3.957 1.00 98.31 100 LEU A CA 1
ATOM 762 C C . LEU A 1 100 ? -0.753 -2.634 -2.952 1.00 98.31 100 LEU A C 1
ATOM 764 O O . LEU A 1 100 ? -1.884 -2.218 -2.703 1.00 98.31 100 LEU A O 1
ATOM 768 N N . LEU A 1 101 ? -0.233 -3.702 -2.339 1.00 98.31 101 LEU A N 1
ATOM 769 C CA . LEU A 1 101 ? -0.967 -4.476 -1.335 1.00 98.31 101 LEU A CA 1
ATOM 770 C C . LEU A 1 101 ? -1.254 -3.659 -0.067 1.00 98.31 101 LEU A C 1
ATOM 772 O O . LEU A 1 101 ? -2.361 -3.738 0.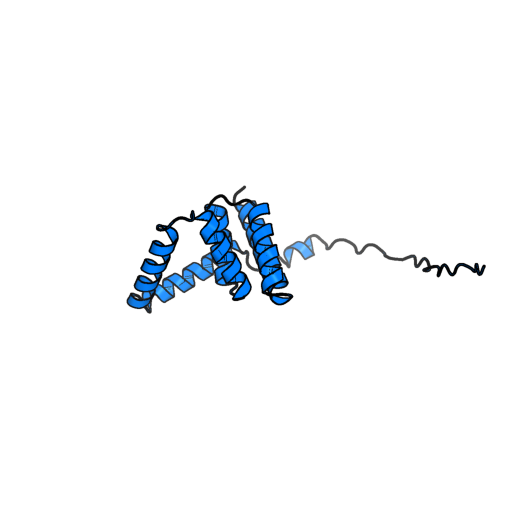465 1.00 98.31 101 LEU A O 1
ATOM 776 N N . HIS A 1 102 ? -0.286 -2.867 0.405 1.00 98.44 102 HIS A N 1
ATOM 777 C CA . HIS A 1 102 ? -0.446 -2.054 1.611 1.00 98.44 102 HIS A CA 1
ATOM 778 C C . HIS A 1 102 ? -1.289 -0.796 1.381 1.00 98.44 102 HIS A C 1
ATOM 780 O O . HIS A 1 102 ? -1.987 -0.382 2.298 1.00 98.44 102 HIS A O 1
ATOM 786 N N . VAL A 1 103 ? -1.330 -0.238 0.166 1.00 98.56 103 VAL A N 1
ATOM 787 C CA . VAL A 1 103 ? -2.320 0.793 -0.196 1.00 98.56 103 VAL A CA 1
ATOM 788 C C . VAL A 1 103 ? -3.741 0.235 -0.067 1.00 98.56 103 VAL A C 1
ATOM 790 O O . VAL A 1 103 ? -4.564 0.820 0.633 1.00 98.56 103 VAL A O 1
ATOM 793 N N . GLU A 1 104 ? -4.028 -0.925 -0.668 1.00 97.88 104 GLU A N 1
ATOM 794 C CA . GLU A 1 104 ? -5.367 -1.533 -0.597 1.00 97.88 104 GLU A CA 1
ATOM 795 C C . GLU A 1 104 ? -5.741 -1.935 0.846 1.00 97.88 104 GLU A C 1
ATOM 797 O O . GLU A 1 104 ? -6.889 -1.774 1.266 1.00 97.88 104 GLU A O 1
ATOM 802 N N . ALA A 1 105 ? -4.779 -2.432 1.632 1.00 97.69 105 ALA A N 1
ATOM 803 C CA . ALA A 1 105 ? -4.987 -2.769 3.041 1.00 97.69 105 ALA A CA 1
ATOM 804 C C . ALA A 1 105 ? -5.242 -1.528 3.912 1.00 97.69 105 ALA A C 1
ATOM 806 O O . ALA A 1 105 ? -6.140 -1.551 4.753 1.00 97.69 105 ALA A O 1
ATOM 807 N N . LEU A 1 106 ? -4.504 -0.440 3.682 1.00 98.19 106 LEU A N 1
ATOM 808 C CA . LEU A 1 106 ? -4.672 0.824 4.395 1.00 98.19 106 LEU A CA 1
ATOM 809 C C . LEU A 1 106 ? -6.044 1.455 4.108 1.00 98.19 106 LEU A C 1
ATOM 811 O O . LEU A 1 106 ? -6.720 1.891 5.039 1.00 98.19 106 LEU A O 1
ATOM 815 N N . MET A 1 107 ? -6.512 1.409 2.853 1.00 97.81 107 MET A N 1
ATOM 816 C CA . MET A 1 107 ? -7.882 1.813 2.499 1.00 97.81 107 MET A CA 1
ATOM 817 C C . MET A 1 107 ? -8.930 0.990 3.259 1.00 97.81 107 MET A C 1
ATOM 819 O O . MET A 1 107 ? -9.857 1.545 3.844 1.00 97.81 107 MET A O 1
ATOM 823 N N . LYS A 1 108 ? -8.771 -0.340 3.305 1.00 96.81 108 LYS A N 1
ATOM 824 C CA . LYS A 1 108 ? -9.675 -1.239 4.048 1.00 96.81 108 LYS A CA 1
ATOM 825 C C . LYS A 1 108 ? -9.655 -1.002 5.558 1.00 96.81 108 LYS A C 1
ATOM 827 O O . LYS A 1 108 ? -10.648 -1.284 6.221 1.00 96.81 108 LYS A O 1
ATOM 832 N N . ALA A 1 109 ? -8.554 -0.480 6.094 1.00 96.69 109 ALA A N 1
ATOM 833 C CA . ALA A 1 109 ? -8.444 -0.065 7.489 1.00 96.69 109 ALA A CA 1
ATOM 834 C C . ALA A 1 109 ? -9.140 1.282 7.782 1.00 96.69 109 ALA A C 1
ATOM 836 O O . ALA A 1 109 ? -9.086 1.757 8.916 1.00 96.69 109 ALA A O 1
ATOM 837 N N . GLY A 1 110 ? -9.796 1.892 6.787 1.00 97.12 110 GLY A N 1
ATOM 838 C CA . GLY A 1 110 ? -10.562 3.129 6.937 1.00 97.12 110 GLY A CA 1
ATOM 839 C C . GLY A 1 110 ? -9.706 4.392 6.938 1.00 97.12 110 GLY A C 1
ATOM 840 O O . GLY A 1 110 ? -10.145 5.413 7.463 1.00 97.12 110 GLY A O 1
ATOM 841 N N . ALA A 1 111 ? -8.485 4.327 6.400 1.00 98.19 111 ALA A N 1
ATOM 842 C CA . ALA A 1 111 ? -7.648 5.510 6.278 1.00 98.19 111 ALA A CA 1
ATOM 843 C C . ALA A 1 111 ? -8.183 6.485 5.223 1.00 98.19 111 ALA A C 1
ATOM 845 O O . ALA A 1 111 ? -8.800 6.080 4.233 1.00 98.19 111 ALA A O 1
ATOM 846 N N . SER A 1 112 ? -7.903 7.771 5.411 1.00 98.38 112 SER A N 1
ATOM 847 C CA . SER A 1 112 ? -8.215 8.805 4.427 1.00 98.38 112 SER A CA 1
ATOM 848 C C . SER A 1 112 ? -7.074 9.017 3.425 1.00 98.38 112 SER A C 1
ATOM 850 O O . SER A 1 112 ? -5.930 8.596 3.628 1.00 98.38 112 SER A O 1
ATOM 852 N N . ARG A 1 113 ? -7.372 9.716 2.322 1.00 98.06 113 ARG A N 1
ATOM 853 C CA . ARG A 1 113 ? -6.358 10.101 1.328 1.00 98.06 113 ARG A CA 1
ATOM 854 C C . ARG A 1 113 ? -5.327 11.073 1.917 1.00 98.06 113 ARG A C 1
ATOM 856 O O . ARG A 1 113 ? -4.170 11.089 1.495 1.00 98.06 113 ARG A O 1
ATOM 863 N N . GLU A 1 114 ? -5.737 11.886 2.885 1.00 98.50 114 GLU A N 1
ATOM 864 C CA . GLU A 1 114 ? -4.878 12.809 3.629 1.00 98.50 114 GLU A CA 1
ATOM 865 C C . GLU A 1 114 ? -3.909 12.040 4.531 1.00 98.50 114 GLU A C 1
ATOM 867 O O . GLU A 1 114 ? -2.712 12.318 4.495 1.00 98.50 114 GLU A O 1
ATOM 872 N N . GLU A 1 115 ? -4.392 11.024 5.255 1.00 98.56 115 GLU A N 1
ATOM 873 C CA . GLU A 1 115 ? -3.539 10.145 6.068 1.00 98.56 115 GLU A CA 1
ATOM 874 C C . GLU A 1 115 ? -2.521 9.391 5.201 1.00 98.56 115 GLU A C 1
ATOM 876 O O . GLU A 1 115 ? -1.342 9.330 5.549 1.00 98.56 115 GLU A O 1
ATOM 881 N N . LEU A 1 116 ? -2.934 8.889 4.027 1.00 98.62 116 LEU A N 1
ATOM 882 C CA . LEU A 1 116 ? -1.999 8.348 3.037 1.00 98.62 116 LEU A CA 1
ATOM 883 C C . LEU A 1 116 ? -0.927 9.386 2.681 1.00 98.62 116 LEU A C 1
ATOM 885 O O . LEU A 1 116 ? 0.263 9.082 2.712 1.00 98.62 116 LEU A O 1
ATOM 889 N N . SER A 1 117 ? -1.345 10.598 2.312 1.00 98.56 117 SER A N 1
ATOM 890 C CA . SER A 1 117 ? -0.443 11.648 1.827 1.00 98.56 117 SER A CA 1
ATOM 891 C C . SER A 1 117 ? 0.612 12.036 2.869 1.00 98.56 117 SER A C 1
ATOM 893 O O . SER A 1 117 ? 1.759 12.283 2.497 1.00 98.56 117 SER A O 1
ATOM 895 N N . ASP A 1 118 ? 0.257 12.024 4.155 1.00 98.62 118 ASP A N 1
ATOM 896 C CA . ASP A 1 118 ? 1.191 12.280 5.256 1.00 98.62 118 ASP A CA 1
ATOM 897 C C . ASP A 1 118 ? 2.263 11.177 5.374 1.00 98.62 118 ASP A C 1
ATOM 899 O O . ASP A 1 118 ? 3.465 11.456 5.434 1.00 98.62 118 ASP A O 1
ATOM 903 N N . 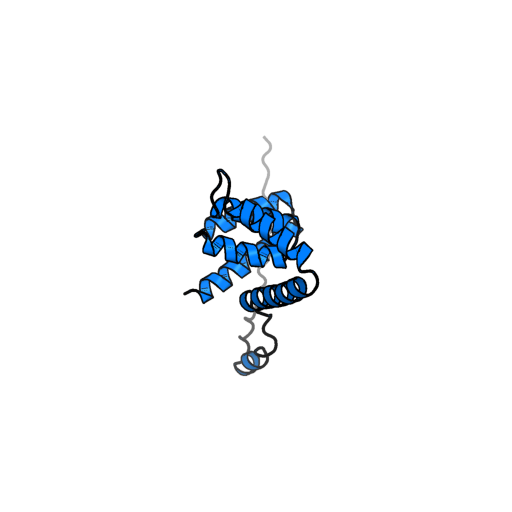VAL A 1 119 ? 1.864 9.903 5.256 1.00 98.56 119 VAL A N 1
ATOM 904 C CA . VAL A 1 119 ? 2.805 8.766 5.190 1.00 98.56 119 VAL A CA 1
ATOM 905 C C . VAL A 1 119 ? 3.733 8.882 3.978 1.00 98.56 119 VAL A C 1
ATOM 907 O O . VAL A 1 119 ? 4.940 8.639 4.088 1.00 98.56 119 VAL A O 1
ATOM 910 N N . LEU A 1 120 ? 3.198 9.275 2.816 1.00 98.56 120 LEU A N 1
ATOM 911 C CA . LEU A 1 120 ? 3.994 9.472 1.602 1.00 98.56 120 LEU A CA 1
ATOM 912 C C . LEU A 1 120 ? 5.027 10.587 1.781 1.00 98.56 120 LEU A C 1
ATOM 914 O O . LEU A 1 120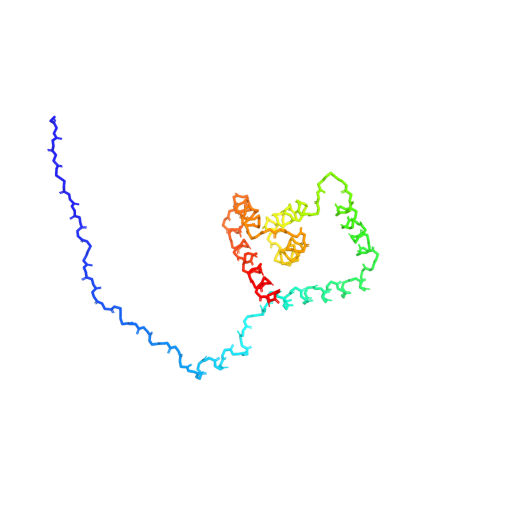 ? 6.180 10.402 1.393 1.00 98.56 120 LEU A O 1
ATOM 918 N N . ALA A 1 121 ? 4.648 11.713 2.389 1.00 98.38 121 ALA A N 1
ATOM 919 C CA . ALA A 1 121 ?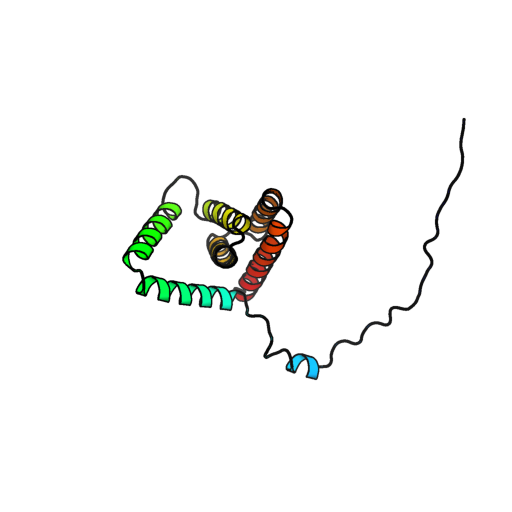 5.567 12.812 2.675 1.00 98.38 121 ALA A CA 1
ATOM 920 C C . ALA A 1 121 ? 6.735 12.345 3.557 1.00 98.38 121 ALA A C 1
ATOM 922 O O . ALA A 1 121 ? 7.899 12.625 3.250 1.00 98.38 121 ALA A O 1
ATOM 923 N N . MET A 1 122 ? 6.443 11.550 4.590 1.00 98.19 122 MET A N 1
ATOM 924 C CA . MET A 1 122 ? 7.474 10.968 5.448 1.00 98.19 122 MET A CA 1
ATOM 925 C C . MET A 1 122 ? 8.398 10.015 4.679 1.00 98.19 122 MET A C 1
ATOM 927 O O . MET A 1 122 ? 9.623 10.097 4.786 1.00 98.19 122 MET A O 1
ATOM 931 N N . ALA A 1 123 ? 7.837 9.146 3.836 1.00 97.31 123 ALA A N 1
ATOM 932 C CA . ALA A 1 123 ? 8.620 8.224 3.016 1.00 97.31 123 ALA A CA 1
ATOM 933 C C . ALA A 1 123 ? 9.510 8.947 1.987 1.00 97.31 123 ALA A C 1
ATOM 935 O O . ALA A 1 123 ? 10.638 8.514 1.736 1.00 97.31 123 ALA A O 1
ATOM 936 N N . ILE A 1 124 ? 9.039 10.061 1.414 1.00 98.19 124 ILE A N 1
ATOM 937 C CA . ILE A 1 124 ? 9.827 10.917 0.515 1.00 98.19 124 ILE A CA 1
ATOM 938 C C . ILE A 1 124 ? 11.031 11.490 1.258 1.00 98.19 124 ILE A C 1
ATOM 940 O O . ILE A 1 124 ? 12.150 11.388 0.758 1.00 98.19 124 ILE A O 1
ATOM 944 N N . GLN A 1 125 ? 10.828 12.028 2.461 1.00 98.19 125 GLN A N 1
ATOM 945 C CA . GLN A 1 125 ? 11.915 12.575 3.271 1.00 98.19 125 GLN A CA 1
ATOM 946 C C . GLN A 1 125 ? 12.971 11.511 3.615 1.00 98.19 125 GLN A C 1
ATOM 948 O O . GLN A 1 125 ? 14.165 11.803 3.602 1.00 98.19 125 GLN A O 1
ATOM 953 N N . MET A 1 126 ? 12.553 10.271 3.887 1.00 97.75 126 MET A N 1
ATOM 954 C CA . MET A 1 126 ? 13.464 9.179 4.259 1.00 97.75 126 MET A CA 1
ATOM 955 C C . MET A 1 126 ? 14.173 8.514 3.066 1.00 97.75 126 MET A C 1
ATOM 957 O O . MET A 1 126 ? 15.268 7.983 3.226 1.00 97.75 126 MET A O 1
ATOM 961 N N . SER A 1 127 ? 13.568 8.511 1.872 1.00 95.56 127 SER A N 1
ATOM 962 C CA . SER A 1 127 ? 14.072 7.773 0.695 1.00 95.56 127 SER A CA 1
ATOM 963 C C . SER A 1 127 ? 14.560 8.686 -0.445 1.00 95.56 127 SER A C 1
ATOM 965 O O . SER A 1 127 ? 15.173 8.214 -1.406 1.00 95.56 127 SER A O 1
ATOM 967 N N . GLY A 1 128 ? 14.333 10.000 -0.348 1.00 95.62 128 GLY A N 1
ATOM 968 C CA . GLY A 1 128 ? 14.745 10.999 -1.332 1.00 95.62 128 GLY A CA 1
ATOM 969 C C . GLY A 1 128 ? 14.062 10.819 -2.692 1.00 95.62 128 GLY A C 1
ATOM 970 O O . GLY A 1 128 ? 12.890 10.452 -2.785 1.00 95.62 128 GLY A O 1
ATOM 971 N N . GLY A 1 129 ? 14.811 11.058 -3.774 1.00 96.88 129 GLY A N 1
ATOM 972 C CA . GLY A 1 129 ? 14.312 10.965 -5.154 1.00 96.88 129 GLY A CA 1
ATOM 973 C C . GLY A 1 129 ? 13.610 9.638 -5.497 1.00 96.88 129 GLY A C 1
ATOM 974 O O . GLY A 1 129 ? 12.509 9.673 -6.044 1.00 96.88 129 GLY A O 1
ATOM 975 N N . PRO A 1 130 ? 14.169 8.461 -5.152 1.00 95.25 130 PRO A N 1
ATOM 976 C CA . PRO A 1 130 ? 13.477 7.182 -5.322 1.00 95.25 130 PRO A CA 1
ATOM 977 C C . PRO A 1 130 ? 12.153 7.100 -4.555 1.00 95.25 130 PRO A C 1
ATOM 979 O O . PRO A 1 130 ? 11.156 6.644 -5.113 1.00 95.25 130 PRO A O 1
ATOM 982 N N . GLY A 1 131 ? 12.126 7.587 -3.310 1.00 95.62 131 GLY A N 1
ATOM 983 C CA . GLY A 1 131 ? 10.910 7.682 -2.501 1.00 95.62 131 GLY A CA 1
ATOM 984 C C . GLY A 1 131 ? 9.809 8.470 -3.198 1.00 95.62 131 GLY A C 1
ATOM 985 O O . GLY A 1 131 ? 8.682 7.994 -3.278 1.00 95.62 131 GLY A O 1
ATOM 986 N N . LEU A 1 132 ? 10.154 9.616 -3.793 1.00 97.81 132 LEU A N 1
ATOM 987 C CA . LEU A 1 132 ? 9.230 10.442 -4.576 1.00 97.81 132 LEU A CA 1
ATOM 988 C C . LEU A 1 132 ? 8.579 9.670 -5.730 1.00 97.81 132 LEU A C 1
ATOM 990 O O . LEU A 1 132 ? 7.369 9.772 -5.932 1.00 97.81 132 LEU A O 1
ATOM 994 N N . MET A 1 133 ? 9.350 8.867 -6.466 1.00 97.88 133 MET A N 1
ATOM 995 C CA . MET A 1 133 ? 8.821 8.113 -7.610 1.00 97.88 133 MET A CA 1
ATOM 996 C C . MET A 1 133 ? 7.849 7.012 -7.172 1.00 97.88 133 MET A C 1
ATOM 998 O O . MET A 1 133 ? 6.806 6.812 -7.796 1.00 97.88 133 MET A O 1
ATOM 1002 N N . TYR A 1 134 ? 8.167 6.304 -6.088 1.00 98.25 134 TYR A N 1
ATOM 1003 C CA . TYR A 1 134 ? 7.288 5.263 -5.553 1.00 98.25 134 TYR A CA 1
ATOM 1004 C C . TYR A 1 134 ? 6.071 5.838 -4.820 1.00 98.25 134 TYR A C 1
ATOM 1006 O O . TYR A 1 134 ? 4.984 5.272 -4.926 1.00 98.25 134 TYR A O 1
ATOM 1014 N N . ALA A 1 135 ? 6.208 6.990 -4.162 1.00 98.25 135 ALA A N 1
ATOM 1015 C CA . ALA A 1 135 ? 5.092 7.709 -3.557 1.00 98.25 135 ALA A CA 1
ATOM 1016 C C . ALA A 1 135 ? 4.066 8.150 -4.613 1.00 98.25 135 ALA A C 1
ATOM 1018 O O . ALA A 1 135 ? 2.868 7.967 -4.414 1.00 98.25 135 ALA A O 1
ATOM 1019 N N . ALA A 1 136 ? 4.521 8.631 -5.777 1.00 98.06 136 ALA A N 1
ATOM 1020 C CA . ALA A 1 136 ? 3.629 8.956 -6.891 1.00 98.06 136 ALA A CA 1
ATOM 1021 C C . ALA A 1 136 ? 2.821 7.732 -7.368 1.00 98.06 136 ALA A C 1
ATOM 1023 O O . ALA A 1 136 ? 1.624 7.843 -7.627 1.00 98.06 136 ALA A O 1
ATOM 1024 N N . LYS A 1 137 ? 3.447 6.546 -7.428 1.00 97.19 137 LYS A N 1
ATOM 1025 C CA . LYS A 1 137 ? 2.747 5.289 -7.752 1.00 97.19 137 LYS A CA 1
ATOM 1026 C C . LYS A 1 137 ? 1.742 4.881 -6.672 1.00 97.19 137 LYS A C 1
ATOM 1028 O O . LYS A 1 137 ? 0.665 4.406 -7.016 1.00 97.19 137 LYS A O 1
ATOM 1033 N N . ALA A 1 138 ? 2.083 5.051 -5.395 1.00 98.38 138 ALA A N 1
ATOM 1034 C CA . ALA A 1 138 ? 1.186 4.744 -4.282 1.00 98.38 138 ALA A CA 1
ATOM 1035 C C . ALA A 1 138 ? -0.074 5.622 -4.316 1.00 98.38 138 ALA A C 1
ATOM 1037 O O . ALA A 1 138 ? -1.183 5.103 -4.206 1.00 98.38 138 ALA A O 1
ATOM 1038 N N . LEU A 1 139 ? 0.095 6.928 -4.550 1.00 98.56 139 LEU A N 1
ATOM 1039 C CA . LEU A 1 139 ? -1.017 7.868 -4.685 1.00 98.56 139 LEU A CA 1
ATOM 1040 C C . LEU A 1 139 ? -1.908 7.531 -5.889 1.00 98.56 139 LEU A C 1
ATOM 1042 O O . LEU A 1 139 ? -3.126 7.493 -5.759 1.00 98.56 139 LEU A O 1
ATOM 1046 N N . ALA A 1 140 ? -1.306 7.215 -7.040 1.00 98.00 140 ALA A N 1
ATOM 1047 C CA . ALA A 1 140 ? -2.053 6.810 -8.230 1.00 98.00 140 ALA A CA 1
ATOM 1048 C C . ALA A 1 140 ? -2.836 5.499 -8.022 1.00 98.00 140 ALA A C 1
ATOM 1050 O O . ALA A 1 140 ? -3.966 5.381 -8.490 1.00 98.00 140 ALA A O 1
ATOM 1051 N N . CYS A 1 141 ? -2.261 4.533 -7.295 1.00 97.88 141 CYS A N 1
ATOM 1052 C CA . CYS A 1 141 ? -2.948 3.301 -6.906 1.00 97.88 141 CYS A CA 1
ATOM 1053 C C . CYS A 1 141 ? -4.173 3.595 -6.034 1.00 97.88 141 CYS A C 1
ATOM 1055 O O . CYS A 1 141 ? -5.263 3.106 -6.327 1.00 97.88 141 CYS A O 1
ATOM 1057 N N . TRP A 1 142 ? -4.010 4.429 -5.003 1.00 98.31 142 TRP A N 1
ATOM 1058 C CA . TRP A 1 142 ? -5.110 4.832 -4.128 1.00 98.31 142 TRP A CA 1
ATOM 1059 C C . TRP A 1 142 ? -6.252 5.475 -4.916 1.00 98.31 142 TRP A C 1
ATOM 1061 O O . TRP A 1 142 ? -7.405 5.076 -4.766 1.00 98.31 142 TRP A O 1
ATOM 1071 N N . ASP A 1 143 ? -5.930 6.438 -5.782 1.00 97.88 143 ASP A N 1
ATOM 1072 C CA . ASP A 1 143 ? -6.922 7.175 -6.566 1.00 97.88 143 ASP A CA 1
ATOM 1073 C C . ASP A 1 143 ? -7.680 6.258 -7.547 1.00 97.88 143 ASP A C 1
ATOM 1075 O O . ASP A 1 143 ? -8.896 6.390 -7.692 1.00 97.88 143 ASP A O 1
ATOM 1079 N N . GLU A 1 144 ? -7.005 5.283 -8.174 1.00 97.00 144 GLU A N 1
ATOM 1080 C CA . GLU A 1 144 ? -7.668 4.280 -9.024 1.00 97.00 144 GLU A CA 1
ATOM 1081 C C . GLU A 1 144 ? -8.621 3.388 -8.214 1.00 97.00 144 GLU A C 1
ATOM 1083 O O . GLU A 1 144 ? -9.768 3.181 -8.617 1.00 97.00 144 GLU A O 1
ATOM 1088 N N . LEU A 1 145 ? -8.168 2.864 -7.071 1.00 96.00 145 LEU A N 1
ATOM 1089 C CA . LEU A 1 145 ? -8.976 1.977 -6.230 1.00 96.00 145 LEU A CA 1
ATOM 1090 C C . LEU A 1 145 ? -10.180 2.706 -5.622 1.00 96.00 145 LEU A C 1
ATOM 1092 O O . LEU A 1 145 ? -11.267 2.133 -5.555 1.00 96.00 145 LEU A O 1
ATOM 1096 N N . ALA A 1 146 ? -10.013 3.971 -5.227 1.00 95.50 146 ALA A N 1
ATOM 1097 C CA . ALA A 1 146 ? -11.094 4.801 -4.705 1.00 95.50 146 ALA A CA 1
ATOM 1098 C C . ALA A 1 146 ? -12.168 5.063 -5.771 1.00 95.50 146 ALA A C 1
ATOM 1100 O O . ALA A 1 146 ? -13.356 4.981 -5.475 1.00 95.50 146 ALA A O 1
ATOM 1101 N N . ALA A 1 147 ? -11.760 5.310 -7.020 1.00 92.31 147 ALA A N 1
ATOM 1102 C CA . ALA A 1 147 ? -12.685 5.499 -8.136 1.00 92.31 147 ALA A CA 1
ATOM 1103 C C . ALA A 1 147 ? -13.426 4.210 -8.538 1.00 92.31 147 ALA A C 1
ATOM 1105 O O . ALA A 1 147 ? -14.524 4.289 -9.078 1.00 92.31 147 ALA A O 1
ATOM 1106 N N . ALA A 1 148 ? -12.840 3.034 -8.293 1.00 83.25 148 ALA A N 1
ATOM 1107 C CA . ALA A 1 148 ? -13.466 1.738 -8.567 1.00 83.25 148 ALA A CA 1
ATOM 1108 C C . ALA A 1 148 ? -14.418 1.259 -7.451 1.00 83.25 148 ALA A C 1
ATOM 1110 O O . ALA A 1 148 ? -15.195 0.332 -7.675 1.00 83.25 148 ALA A O 1
ATOM 1111 N N . GLY A 1 149 ? -14.323 1.847 -6.253 1.00 67.06 149 GLY A N 1
ATOM 1112 C CA . GLY A 1 149 ? -15.204 1.589 -5.108 1.00 67.06 149 GLY A CA 1
ATOM 1113 C C . GLY A 1 149 ? -16.366 2.580 -4.959 1.00 67.06 149 GLY A C 1
ATOM 1114 O O . GLY A 1 149 ? -17.082 2.495 -3.962 1.00 67.06 149 GLY A O 1
ATOM 1115 N N . ALA A 1 150 ? -16.523 3.507 -5.912 1.00 45.03 150 ALA A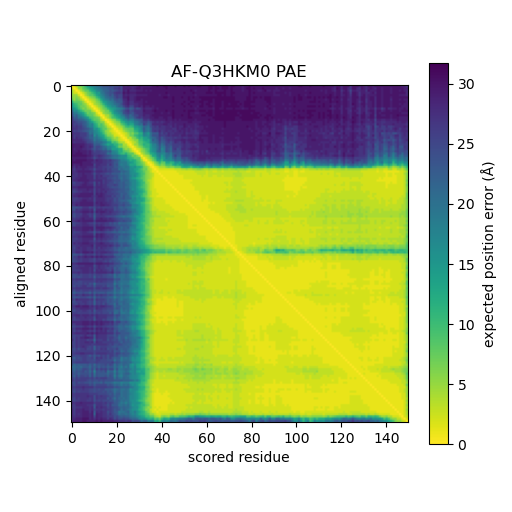 N 1
ATOM 1116 C CA . ALA A 1 150 ? -17.653 4.429 -6.044 1.00 45.03 150 ALA A CA 1
ATOM 1117 C C . ALA A 1 150 ? -18.692 3.911 -7.051 1.00 45.03 150 ALA A C 1
ATOM 1119 O O . ALA A 1 150 ? -18.291 3.228 -8.022 1.00 45.03 150 ALA A O 1
#